Protein AF-A0A6G2DG99-F1 (afdb_monomer)

Sequence (96 aa):
FLVIPVGMVIYYAFTDYYLLTPDERKFVGLENFIRLTKDPIFLKSFLNTLKFVVWIIPVQLGAALGMALIVNKKRKGNMFFKVAFFAPVVMSLVVI

Radius of gyration: 22.35 Å; Cα contacts (8 Å, |Δi|>4): 34; chains: 1; bounding box: 46×25×54 Å

InterPro domains:
  IPR035906 MetI-like superfamily [G3DSA:1.10.3720.10] (1-96)
  IPR035906 MetI-like superfamily [SSF161098] (1-96)
  IPR051393 ABC transporter permease component [PTHR30193] (1-96)

Solvent-accessible surface area (backbone atoms only — not comparable to full-atom values): 5681 Å² total; per-residue (Å²): 126,68,66,63,58,52,53,51,53,56,54,47,60,30,27,50,76,49,91,90,48,73,89,67,64,39,80,52,50,64,50,56,60,57,52,46,77,69,33,68,65,54,52,51,51,52,52,49,52,50,52,48,51,65,54,48,50,58,51,52,51,49,50,52,50,52,50,49,60,64,51,67,52,94,48,97,60,47,63,59,59,51,50,65,63,47,49,66,72,68,48,55,74,89,79,108

Secondary structure (DSSP, 8-state):
--HHHHHHHHHHHTEE--TT-GGG-EE-TTHHHHHHHH-HHHHHHHHHHHHHHHHHHHHHHHHHHHHHHHHHS--TTHHHHHHHHHHHHHS-GGG-

Mean predicted aligned error: 10.69 Å

Organism: Streptococcus pneumoniae (NCBI:txid1313)

Structure (mmCIF, N/CA/C/O backbone):
data_AF-A0A6G2DG99-F1
#
_entry.id   AF-A0A6G2DG99-F1
#
loop_
_atom_site.group_PDB
_atom_site.id
_atom_site.type_symbol
_atom_site.label_atom_id
_atom_site.label_alt_id
_atom_site.label_comp_id
_atom_site.label_asym_id
_atom_site.label_entity_id
_atom_site.label_seq_id
_atom_site.pdbx_PDB_ins_code
_atom_site.Cartn_x
_atom_site.Cartn_y
_atom_site.Cartn_z
_atom_site.occupancy
_atom_site.B_iso_or_equiv
_atom_site.auth_seq_id
_atom_site.auth_comp_id
_atom_site.auth_as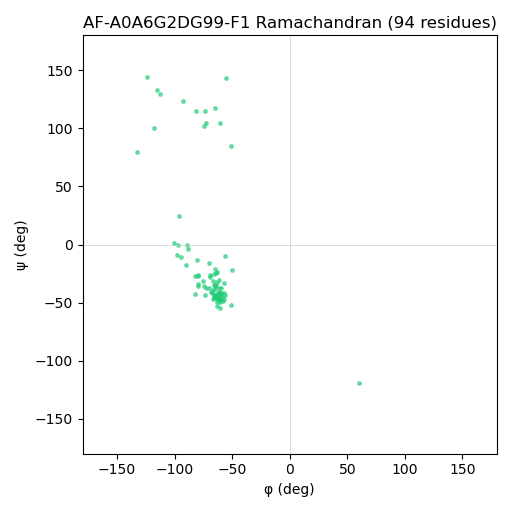ym_id
_atom_site.auth_atom_id
_atom_site.pdbx_PDB_model_num
ATOM 1 N N . PHE A 1 1 ? -13.460 7.396 -19.177 1.00 78.38 1 PHE A N 1
ATOM 2 C CA . PHE A 1 1 ? -12.253 8.114 -18.714 1.00 78.38 1 PHE A CA 1
ATOM 3 C C . PHE A 1 1 ? -11.202 7.212 -18.045 1.00 78.38 1 PHE A C 1
ATOM 5 O O . PHE A 1 1 ? -10.041 7.553 -18.132 1.00 78.38 1 PHE A O 1
ATOM 12 N N . LEU A 1 2 ? -11.536 6.058 -17.436 1.00 85.19 2 LEU A N 1
ATOM 13 C CA . LEU A 1 2 ? -10.543 5.182 -16.768 1.00 85.19 2 LEU A CA 1
ATOM 14 C C . LEU A 1 2 ? -9.731 4.266 -17.705 1.00 85.19 2 LEU A C 1
ATOM 16 O O . LEU A 1 2 ? -8.562 4.009 -17.459 1.00 85.19 2 LEU A O 1
ATOM 20 N N . VAL A 1 3 ? -10.334 3.778 -18.790 1.00 89.75 3 VAL A N 1
ATOM 21 C CA . VAL A 1 3 ? -9.712 2.755 -19.656 1.00 89.75 3 VAL A CA 1
ATOM 22 C C . VAL A 1 3 ? -8.496 3.295 -20.417 1.00 89.75 3 VAL A C 1
ATOM 24 O O . VAL A 1 3 ? -7.470 2.631 -20.508 1.00 89.75 3 VAL A O 1
ATOM 27 N N . ILE A 1 4 ? -8.600 4.525 -20.921 1.00 89.88 4 ILE A N 1
ATOM 28 C CA . ILE A 1 4 ? -7.549 5.200 -21.695 1.00 89.88 4 ILE A CA 1
ATOM 29 C C . ILE A 1 4 ? -6.248 5.375 -20.884 1.00 89.88 4 ILE A C 1
ATOM 31 O O . ILE A 1 4 ? -5.209 4.909 -21.352 1.00 89.88 4 ILE A O 1
ATOM 35 N N . PRO A 1 5 ? -6.252 5.980 -19.677 1.00 87.00 5 PRO A N 1
ATOM 36 C CA . PRO A 1 5 ? -5.029 6.144 -18.894 1.00 87.00 5 PRO A CA 1
ATOM 37 C C . PRO A 1 5 ? -4.455 4.805 -18.424 1.00 87.00 5 PRO A C 1
ATOM 39 O O . PRO A 1 5 ? -3.240 4.644 -18.423 1.00 87.00 5 PRO A O 1
ATOM 42 N N . VAL A 1 6 ? -5.295 3.817 -18.096 1.00 89.56 6 VAL A N 1
ATOM 43 C CA . VAL A 1 6 ? -4.819 2.473 -17.730 1.00 89.56 6 VAL A CA 1
ATOM 44 C C . VAL A 1 6 ? -4.081 1.819 -18.899 1.00 89.56 6 VAL A C 1
ATOM 46 O O . VAL A 1 6 ? -2.979 1.307 -18.712 1.00 89.56 6 VAL A O 1
ATOM 49 N N . GLY A 1 7 ? -4.636 1.893 -20.112 1.00 87.25 7 GLY A N 1
ATOM 50 C CA . GLY A 1 7 ? -3.972 1.387 -21.315 1.00 87.25 7 GLY A CA 1
ATOM 51 C C . GLY A 1 7 ? -2.623 2.062 -21.574 1.00 87.25 7 GLY A C 1
ATOM 52 O O . GLY A 1 7 ? -1.645 1.380 -21.874 1.00 87.25 7 GLY A O 1
ATOM 53 N N . MET A 1 8 ? -2.540 3.384 -21.385 1.00 83.94 8 MET A N 1
ATOM 54 C CA . MET A 1 8 ? -1.275 4.119 -21.514 1.00 83.94 8 MET A CA 1
ATOM 55 C C . MET A 1 8 ? -0.239 3.701 -20.467 1.00 83.94 8 MET A C 1
ATOM 57 O O . MET A 1 8 ? 0.919 3.500 -20.819 1.00 83.94 8 MET A O 1
ATOM 61 N N . VAL A 1 9 ? -0.632 3.531 -19.201 1.00 85.75 9 VAL A N 1
ATOM 62 C CA . VAL A 1 9 ? 0.286 3.092 -18.133 1.00 85.75 9 VAL A CA 1
ATOM 63 C C . VAL A 1 9 ? 0.829 1.697 -18.420 1.00 85.75 9 VAL A C 1
ATOM 65 O O . VAL A 1 9 ? 2.024 1.463 -18.255 1.00 85.75 9 VAL A O 1
ATOM 68 N N . ILE A 1 10 ? -0.024 0.786 -18.897 1.00 85.94 10 ILE A N 1
ATOM 69 C CA . ILE A 1 10 ? 0.411 -0.551 -19.305 1.00 85.94 10 ILE A CA 1
ATOM 70 C C . ILE A 1 10 ? 1.419 -0.435 -20.451 1.00 85.94 10 ILE A C 1
ATOM 72 O O . ILE A 1 10 ? 2.490 -1.019 -20.358 1.00 85.94 10 ILE A O 1
ATOM 76 N N . TYR A 1 11 ? 1.137 0.360 -21.486 1.00 84.94 11 TYR A N 1
ATOM 77 C CA . TYR A 1 11 ? 2.071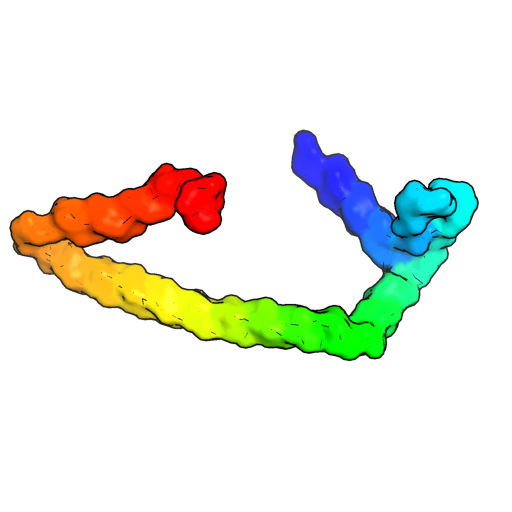 0.567 -22.599 1.00 84.94 11 TYR A CA 1
ATOM 78 C C . TYR A 1 11 ? 3.422 1.151 -22.144 1.00 84.94 11 TYR A C 1
ATOM 80 O O . TYR A 1 11 ? 4.482 0.693 -22.580 1.00 84.94 11 TYR A O 1
ATOM 88 N N . TYR A 1 12 ? 3.403 2.113 -21.220 1.00 83.31 12 TYR A N 1
ATOM 89 C CA . TYR A 1 12 ? 4.617 2.697 -20.650 1.00 83.31 12 TYR A CA 1
ATOM 90 C C . TYR A 1 12 ? 5.387 1.733 -19.750 1.00 83.31 12 TYR A C 1
ATOM 92 O O . TYR A 1 12 ? 6.604 1.826 -19.697 1.00 83.31 12 TYR A O 1
ATOM 100 N N . ALA A 1 13 ? 4.743 0.760 -19.104 1.00 83.00 13 ALA A N 1
ATOM 101 C CA . ALA A 1 13 ? 5.467 -0.238 -18.316 1.00 83.00 13 ALA A CA 1
ATOM 102 C C . ALA A 1 13 ? 6.446 -1.074 -19.172 1.00 83.00 13 ALA A C 1
ATOM 104 O O . ALA A 1 13 ? 7.505 -1.471 -18.685 1.00 83.00 13 ALA A O 1
ATOM 105 N N . PHE A 1 14 ? 6.127 -1.293 -20.455 1.00 83.88 14 PHE A N 1
ATOM 106 C CA . PHE A 1 14 ? 6.966 -2.038 -21.410 1.00 83.88 14 PHE A CA 1
ATOM 107 C C . PHE A 1 14 ? 7.852 -1.145 -22.299 1.00 83.88 14 PHE A C 1
ATOM 109 O O . PHE A 1 14 ? 8.605 -1.647 -23.137 1.00 83.88 14 PHE A O 1
ATOM 116 N N . THR A 1 15 ? 7.770 0.175 -22.138 1.00 81.31 15 THR A N 1
ATOM 117 C CA . THR A 1 15 ? 8.528 1.148 -22.933 1.00 81.31 15 THR A CA 1
ATOM 118 C C . THR A 1 15 ? 9.487 1.897 -22.018 1.00 81.31 15 THR A C 1
ATOM 120 O O . THR A 1 15 ? 9.090 2.350 -20.950 1.00 81.31 15 THR A O 1
ATOM 123 N N . ASP A 1 16 ? 10.749 2.047 -22.408 1.00 77.56 16 ASP A N 1
ATOM 124 C CA . ASP A 1 16 ? 11.668 2.933 -21.699 1.00 77.56 16 ASP A CA 1
ATOM 125 C C . ASP A 1 16 ? 11.293 4.372 -22.059 1.00 77.56 16 ASP A C 1
ATOM 127 O O . ASP A 1 16 ? 11.505 4.836 -23.184 1.00 77.56 16 ASP A O 1
ATOM 131 N N . TYR A 1 17 ? 10.592 5.028 -21.136 1.00 70.50 17 TYR A N 1
ATOM 132 C CA . TYR A 1 17 ? 10.072 6.373 -21.317 1.00 70.50 17 TYR A CA 1
ATOM 133 C C . TYR A 1 17 ? 10.698 7.314 -20.295 1.00 70.50 17 TYR A C 1
ATOM 135 O O . TYR A 1 17 ? 10.264 7.388 -19.144 1.00 70.50 17 TYR A O 1
ATOM 143 N N . TYR A 1 18 ? 11.699 8.071 -20.738 1.00 71.50 18 TYR A N 1
ATOM 144 C CA . TYR A 1 18 ? 12.282 9.158 -19.962 1.00 71.50 18 TYR A CA 1
ATOM 145 C C . TYR A 1 18 ? 11.590 10.482 -20.300 1.00 71.50 18 TYR A C 1
ATOM 147 O O . TYR A 1 18 ? 11.569 10.925 -21.446 1.00 71.50 18 TYR A O 1
ATOM 155 N N . LEU A 1 19 ? 11.043 11.150 -19.280 1.00 67.12 19 LEU A N 1
ATOM 156 C CA . LEU A 1 19 ? 10.332 12.430 -19.431 1.00 67.12 19 LEU A CA 1
ATOM 157 C C . LEU A 1 19 ? 11.229 13.566 -19.958 1.00 67.12 19 LEU A C 1
ATOM 159 O O . LEU A 1 19 ? 10.722 14.531 -20.518 1.00 67.12 19 LEU A O 1
ATOM 163 N N . LEU A 1 20 ? 12.546 13.453 -19.759 1.00 66.06 20 LEU A N 1
ATOM 164 C CA . LEU A 1 20 ? 13.541 14.463 -20.134 1.00 66.06 20 LEU A CA 1
ATOM 165 C C . LEU A 1 20 ? 14.100 14.266 -21.554 1.00 66.06 20 LEU A C 1
ATOM 167 O O . LEU A 1 20 ? 14.645 15.209 -22.118 1.00 66.06 20 LEU A O 1
ATOM 171 N N . THR A 1 21 ? 13.938 13.077 -22.141 1.00 65.06 21 THR A N 1
ATOM 172 C CA . THR A 1 21 ? 14.372 12.736 -23.508 1.00 65.06 21 THR A CA 1
ATOM 173 C C . THR A 1 21 ? 13.239 12.016 -24.251 1.00 65.06 21 THR A C 1
ATOM 175 O O . THR A 1 21 ? 13.232 10.790 -24.368 1.00 65.06 21 THR A O 1
ATOM 178 N N . PRO A 1 22 ? 12.246 12.767 -24.769 1.00 62.19 22 PRO A N 1
ATOM 179 C CA . PRO A 1 22 ? 11.056 12.189 -25.396 1.00 62.19 22 PRO A CA 1
ATOM 180 C C . PRO A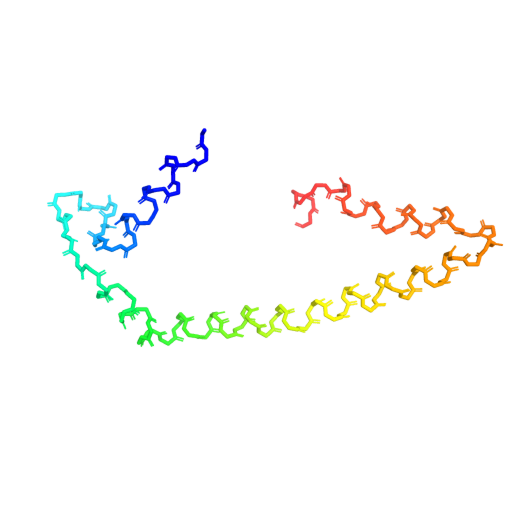 1 22 ? 11.341 11.384 -26.673 1.00 62.19 22 PRO A C 1
ATOM 182 O O . PRO A 1 22 ? 10.545 10.506 -27.012 1.00 62.19 22 PRO A O 1
ATOM 185 N N . ASP A 1 23 ? 12.451 11.680 -27.357 1.00 61.16 23 ASP A N 1
ATOM 186 C CA . ASP A 1 23 ? 12.844 11.087 -28.643 1.00 61.16 23 ASP A CA 1
ATOM 187 C C . ASP A 1 23 ? 13.494 9.698 -28.513 1.00 61.16 23 ASP A C 1
ATOM 189 O O . ASP A 1 23 ? 13.592 8.964 -29.494 1.00 61.16 23 ASP A O 1
ATOM 193 N N . GLU A 1 24 ? 13.887 9.283 -27.304 1.00 61.88 24 GLU A N 1
ATOM 194 C CA . GLU A 1 24 ? 14.530 7.984 -27.052 1.00 61.88 24 GLU A CA 1
ATOM 195 C C . GLU A 1 24 ? 13.549 6.895 -26.589 1.00 61.88 24 GLU A C 1
ATOM 197 O O . GLU A 1 24 ? 13.947 5.918 -25.955 1.00 61.88 24 GLU A O 1
ATOM 202 N N . ARG A 1 25 ? 12.255 7.024 -26.918 1.00 63.91 25 ARG A N 1
ATOM 203 C CA . ARG A 1 25 ? 11.248 5.994 -26.610 1.00 63.91 25 ARG A CA 1
ATOM 204 C C . ARG A 1 25 ? 11.602 4.678 -27.290 1.00 63.91 25 ARG A C 1
ATOM 206 O O . ARG A 1 25 ? 11.364 4.500 -28.485 1.00 63.91 25 ARG A O 1
ATOM 213 N N . LYS A 1 26 ? 12.106 3.725 -26.512 1.00 72.56 26 LYS A N 1
ATOM 214 C CA . LYS A 1 26 ? 12.388 2.368 -26.981 1.00 72.56 26 LYS A CA 1
ATOM 215 C C . LYS A 1 26 ? 11.445 1.394 -26.304 1.00 72.56 26 LYS A C 1
ATOM 217 O O . LYS A 1 26 ? 11.295 1.391 -25.086 1.00 72.56 26 LYS A O 1
ATOM 222 N N . PHE A 1 27 ? 10.792 0.556 -27.100 1.00 79.88 27 PHE A N 1
ATOM 223 C CA . PHE A 1 27 ? 10.0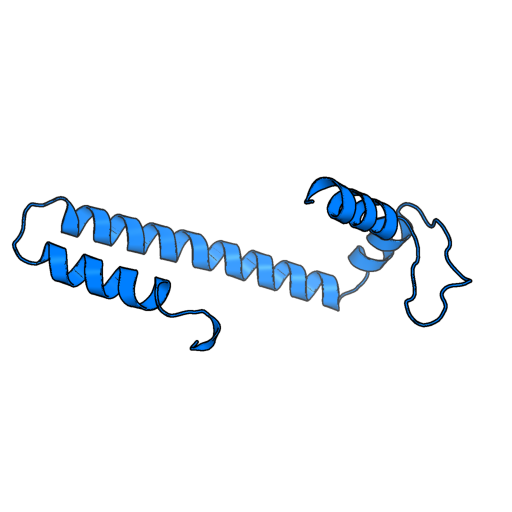44 -0.568 -26.558 1.00 79.88 27 PHE A CA 1
ATOM 224 C C . PHE A 1 27 ? 11.049 -1.620 -26.077 1.00 79.88 27 PHE A C 1
ATOM 226 O O . PHE A 1 27 ? 11.679 -2.293 -26.888 1.00 79.88 27 PHE A O 1
ATOM 233 N N . VAL A 1 28 ? 11.229 -1.716 -24.760 1.00 79.25 28 VAL A N 1
ATOM 234 C CA . VAL A 1 28 ? 12.221 -2.593 -24.109 1.00 79.25 28 VAL A CA 1
ATOM 235 C C . VAL A 1 28 ? 11.591 -3.878 -23.556 1.00 79.25 28 VAL A C 1
ATOM 237 O O . VAL A 1 28 ? 12.263 -4.726 -22.967 1.00 79.25 28 VAL A O 1
ATOM 240 N N . GLY A 1 29 ? 10.279 -4.057 -23.742 1.00 83.38 29 GLY A N 1
ATOM 241 C CA . GLY A 1 29 ? 9.561 -5.247 -23.302 1.00 83.38 29 GLY A CA 1
ATOM 242 C C . GLY A 1 29 ? 9.650 -5.430 -21.785 1.00 83.38 29 GLY A C 1
ATOM 243 O O . GLY A 1 29 ? 9.182 -4.588 -21.024 1.00 83.38 29 GLY A O 1
ATOM 244 N N . LEU A 1 30 ? 10.226 -6.548 -21.331 1.00 83.88 30 LEU A N 1
ATOM 245 C CA . LEU A 1 30 ? 10.302 -6.908 -19.905 1.00 83.88 30 LEU A CA 1
ATOM 246 C C . LEU A 1 30 ? 11.542 -6.370 -19.176 1.00 83.88 30 LEU A C 1
ATOM 248 O O . LEU A 1 30 ? 11.698 -6.606 -17.976 1.00 83.88 30 LEU A O 1
ATOM 252 N N . GLU A 1 31 ? 12.423 -5.648 -19.864 1.00 83.69 31 GLU A N 1
ATOM 253 C CA . GLU A 1 31 ? 13.690 -5.185 -19.292 1.00 83.69 31 GLU A CA 1
ATOM 254 C C . GLU A 1 31 ? 13.490 -4.277 -18.068 1.00 83.69 31 GLU A C 1
ATOM 256 O O . GLU A 1 31 ? 14.187 -4.431 -17.063 1.00 83.69 31 GLU A O 1
ATOM 261 N N . ASN A 1 32 ? 12.455 -3.429 -18.086 1.00 84.12 32 ASN A N 1
ATOM 262 C CA . ASN A 1 32 ? 12.061 -2.594 -16.947 1.00 84.12 32 ASN A CA 1
ATOM 263 C C . ASN A 1 32 ? 11.782 -3.423 -15.682 1.00 84.12 32 ASN A C 1
ATOM 265 O O . ASN A 1 32 ? 12.248 -3.087 -14.595 1.00 84.12 32 ASN A O 1
ATOM 269 N N . PHE A 1 33 ? 11.080 -4.550 -15.813 1.00 83.56 33 PHE A N 1
ATOM 270 C CA . PHE A 1 33 ? 10.766 -5.431 -14.685 1.00 83.56 33 PHE A CA 1
ATOM 271 C C . PHE A 1 33 ? 12.010 -6.166 -14.165 1.00 83.56 33 PHE A C 1
ATOM 273 O O . PHE A 1 33 ? 12.188 -6.324 -12.954 1.00 83.56 33 PHE A O 1
ATOM 280 N N . ILE A 1 34 ? 12.914 -6.575 -15.060 1.00 84.62 34 ILE A N 1
ATOM 281 C CA . ILE A 1 34 ? 14.189 -7.204 -14.680 1.00 84.62 34 ILE A CA 1
ATOM 282 C C . ILE A 1 34 ? 15.085 -6.196 -13.946 1.00 84.62 34 ILE A C 1
ATOM 284 O O . ILE A 1 34 ? 15.736 -6.543 -12.961 1.00 84.62 34 ILE A O 1
ATOM 288 N N . ARG A 1 35 ? 15.099 -4.935 -14.386 1.00 84.88 35 ARG A N 1
ATOM 289 C CA . ARG A 1 35 ? 15.836 -3.857 -13.719 1.00 84.88 35 ARG A CA 1
ATOM 290 C C . ARG A 1 35 ? 15.273 -3.569 -12.327 1.00 84.88 35 ARG A C 1
ATOM 292 O O . ARG A 1 35 ? 16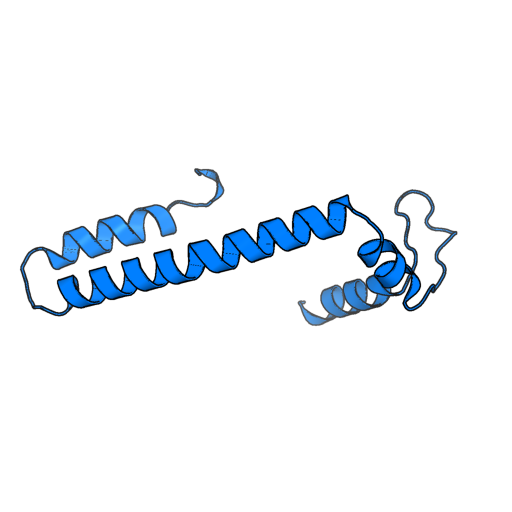.045 -3.491 -11.376 1.00 84.88 35 ARG A O 1
ATOM 299 N N . LEU A 1 36 ? 13.947 -3.500 -12.190 1.00 84.25 36 LEU A N 1
ATOM 300 C CA . LEU A 1 36 ? 13.276 -3.293 -10.901 1.00 84.25 36 LEU A CA 1
ATOM 301 C C . LEU A 1 36 ? 13.556 -4.427 -9.908 1.00 84.25 36 LEU A C 1
ATOM 303 O O . LEU A 1 36 ? 13.836 -4.170 -8.742 1.00 84.25 36 LEU A O 1
ATOM 307 N N . THR A 1 37 ? 13.540 -5.684 -10.358 1.00 83.56 37 THR A N 1
ATOM 308 C CA . THR A 1 37 ? 13.808 -6.840 -9.477 1.00 83.56 37 THR A CA 1
ATOM 309 C C . THR A 1 37 ? 15.265 -6.947 -9.017 1.00 83.56 37 THR A C 1
ATOM 311 O O . THR A 1 37 ? 15.548 -7.651 -8.050 1.00 83.56 37 THR A O 1
ATOM 314 N N . LYS A 1 38 ? 16.194 -6.241 -9.668 1.00 86.25 38 LYS A N 1
ATOM 315 C CA . LYS A 1 38 ? 17.601 -6.143 -9.248 1.00 86.25 38 LYS A CA 1
ATOM 316 C C . LYS A 1 38 ? 17.884 -4.916 -8.383 1.00 86.25 38 LYS A C 1
ATOM 318 O O . LYS A 1 38 ? 18.968 -4.826 -7.811 1.00 86.25 38 LYS A O 1
ATOM 323 N N . ASP A 1 39 ? 16.940 -3.983 -8.278 1.00 89.25 39 ASP A N 1
ATOM 324 C CA . ASP A 1 39 ? 17.118 -2.757 -7.511 1.00 89.25 39 ASP A CA 1
ATOM 325 C C . ASP A 1 39 ? 16.877 -3.017 -6.006 1.00 89.25 39 ASP A C 1
ATOM 327 O O . ASP A 1 39 ? 15.752 -3.326 -5.588 1.00 89.25 39 ASP A O 1
ATOM 331 N N . PRO A 1 40 ? 17.908 -2.881 -5.148 1.00 88.31 40 PRO A N 1
ATOM 332 C CA . PRO A 1 40 ? 17.773 -3.135 -3.718 1.00 88.31 40 PRO A CA 1
ATOM 333 C C . PRO A 1 40 ? 16.831 -2.143 -3.018 1.00 88.31 40 PRO A C 1
ATOM 335 O O . PRO A 1 40 ? 16.257 -2.484 -1.980 1.00 88.31 40 PRO A O 1
ATOM 338 N N . ILE A 1 41 ? 16.655 -0.930 -3.551 1.00 90.88 41 ILE A N 1
ATOM 339 C CA . ILE A 1 41 ? 15.737 0.078 -3.007 1.00 90.88 41 ILE A CA 1
ATOM 340 C C . ILE A 1 41 ? 14.297 -0.322 -3.320 1.00 90.88 41 ILE A C 1
ATOM 342 O O . ILE A 1 41 ? 13.443 -0.266 -2.427 1.00 90.88 41 ILE A O 1
ATOM 346 N N . PHE A 1 42 ? 14.034 -0.784 -4.547 1.00 90.38 42 PHE A N 1
ATOM 347 C CA . PHE A 1 42 ? 12.717 -1.294 -4.932 1.00 90.38 42 PHE A CA 1
ATOM 348 C C . PHE A 1 42 ? 12.322 -2.491 -4.066 1.00 90.38 42 PHE A C 1
ATOM 350 O O . PHE A 1 42 ? 11.249 -2.478 -3.462 1.00 90.38 42 PHE A O 1
ATOM 357 N N . LEU A 1 43 ? 13.210 -3.481 -3.913 1.00 90.94 43 LEU A N 1
ATOM 358 C CA . LEU A 1 43 ? 12.934 -4.673 -3.104 1.00 90.94 43 LEU A CA 1
ATOM 359 C C . LEU A 1 43 ? 12.671 -4.325 -1.637 1.00 90.94 43 LEU A C 1
ATOM 361 O O . LEU A 1 43 ? 11.717 -4.834 -1.044 1.00 90.94 43 LEU A O 1
ATOM 365 N N . LYS A 1 44 ? 13.487 -3.444 -1.044 1.00 91.69 44 LYS A N 1
ATOM 366 C CA . LYS A 1 44 ? 13.269 -2.985 0.336 1.00 91.69 44 LYS A CA 1
ATOM 367 C C . LYS A 1 44 ? 11.929 -2.275 0.485 1.00 91.69 44 LYS A C 1
ATOM 369 O O . LYS A 1 44 ? 11.191 -2.578 1.418 1.00 91.69 44 LYS A O 1
ATOM 374 N N . SER A 1 45 ? 11.607 -1.364 -0.429 1.00 91.69 45 SER A N 1
ATOM 375 C CA . SER A 1 45 ? 10.353 -0.605 -0.388 1.00 91.69 45 SER A CA 1
ATOM 376 C C . SER A 1 45 ? 9.147 -1.527 -0.553 1.00 91.69 45 SER A C 1
ATOM 378 O O . SER A 1 45 ? 8.223 -1.469 0.253 1.00 91.69 45 SER A O 1
ATOM 380 N N . PHE A 1 46 ? 9.203 -2.455 -1.508 1.00 92.56 46 PHE A N 1
ATOM 381 C CA . PHE A 1 46 ? 8.162 -3.453 -1.738 1.00 92.56 46 PHE A CA 1
ATOM 382 C C . PHE A 1 46 ? 7.927 -4.335 -0.505 1.00 92.56 46 PHE A C 1
ATOM 384 O O . PHE A 1 46 ? 6.790 -4.495 -0.061 1.00 92.56 46 PHE A O 1
ATOM 391 N N . LEU A 1 47 ? 8.997 -4.860 0.103 1.00 93.44 47 LEU A N 1
ATOM 392 C CA . LEU A 1 47 ? 8.894 -5.667 1.321 1.00 93.44 47 LEU A CA 1
ATOM 393 C C . LEU A 1 47 ? 8.377 -4.861 2.514 1.00 93.44 47 LEU A C 1
ATOM 395 O O . LEU A 1 47 ? 7.630 -5.400 3.329 1.00 93.44 47 LEU A O 1
ATOM 399 N N . ASN A 1 48 ? 8.748 -3.587 2.631 1.00 94.12 48 ASN A N 1
ATOM 400 C CA . ASN A 1 48 ? 8.233 -2.714 3.681 1.00 94.12 48 ASN A CA 1
ATOM 401 C C . ASN A 1 48 ? 6.732 -2.467 3.511 1.00 94.12 48 ASN A C 1
ATOM 403 O O . ASN A 1 48 ? 5.989 -2.614 4.480 1.00 94.12 48 ASN A O 1
ATOM 407 N N . THR A 1 49 ? 6.271 -2.175 2.292 1.00 93.25 49 THR A N 1
ATOM 408 C CA . THR A 1 49 ? 4.840 -2.038 1.987 1.00 93.25 49 THR A CA 1
ATOM 409 C C . THR A 1 49 ? 4.094 -3.338 2.269 1.00 93.25 49 THR A C 1
ATOM 411 O O . THR A 1 49 ? 3.049 -3.312 2.914 1.00 93.25 49 THR A O 1
ATOM 414 N N . LEU A 1 50 ? 4.644 -4.486 1.864 1.00 95.19 50 LEU A N 1
ATOM 415 C CA . LEU A 1 50 ? 4.029 -5.786 2.122 1.00 95.19 50 LEU A CA 1
ATOM 416 C C . LEU A 1 50 ? 3.906 -6.059 3.628 1.00 95.19 50 LEU A C 1
ATOM 418 O O . LEU A 1 50 ? 2.827 -6.406 4.101 1.00 95.19 50 LEU A O 1
ATOM 422 N N . LYS A 1 51 ? 4.981 -5.845 4.398 1.00 94.12 51 LYS A N 1
ATOM 423 C CA . LYS A 1 51 ? 4.960 -5.972 5.864 1.00 94.12 51 LYS A CA 1
ATOM 424 C C . LYS A 1 51 ? 3.930 -5.034 6.484 1.00 94.12 51 LYS A C 1
ATOM 426 O O . LYS A 1 51 ? 3.169 -5.466 7.343 1.00 94.12 51 LYS A O 1
ATOM 431 N N . PHE A 1 52 ? 3.884 -3.780 6.043 1.00 94.38 52 PHE A N 1
ATOM 432 C CA . PHE A 1 52 ? 2.916 -2.802 6.529 1.00 94.38 52 PHE A CA 1
ATOM 433 C C . PHE A 1 52 ? 1.477 -3.277 6.304 1.00 94.38 5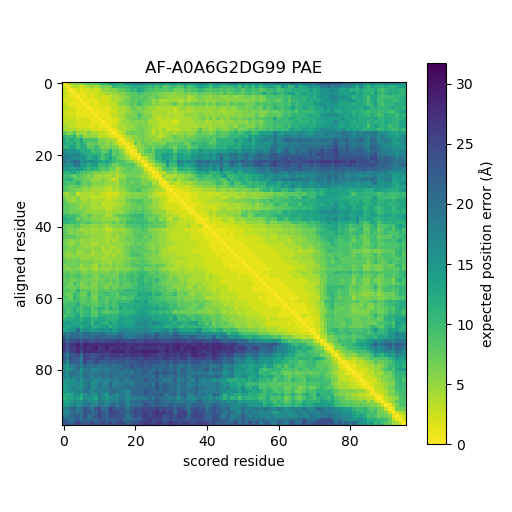2 PHE A C 1
ATOM 435 O O . PHE A 1 52 ? 0.691 -3.298 7.246 1.00 94.38 52 PHE A O 1
ATOM 442 N N . VAL A 1 53 ? 1.156 -3.735 5.091 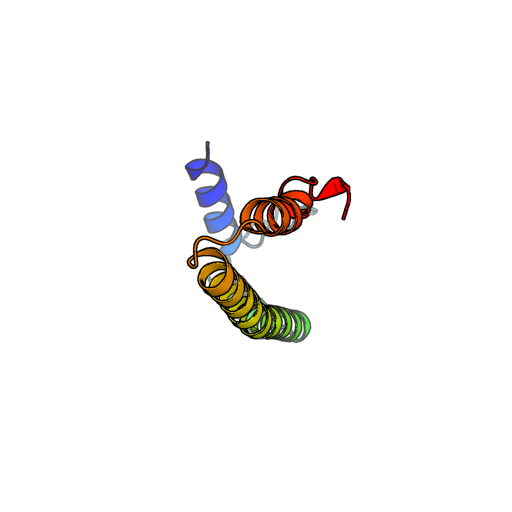1.00 94.38 53 VAL A N 1
ATOM 443 C CA . VAL A 1 53 ? -0.171 -4.259 4.732 1.00 94.38 53 VAL A CA 1
ATOM 444 C C . VAL A 1 53 ? -0.536 -5.482 5.579 1.00 94.38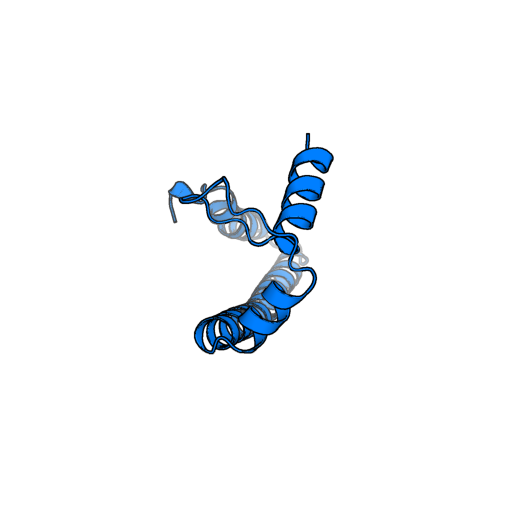 53 VAL A C 1
ATOM 446 O O . VAL A 1 53 ? -1.634 -5.549 6.133 1.00 94.38 53 VAL A O 1
ATOM 449 N N . VAL A 1 54 ? 0.398 -6.423 5.735 1.00 95.12 54 VAL A N 1
ATOM 450 C CA . VAL A 1 54 ? 0.200 -7.641 6.535 1.00 95.12 54 VAL A CA 1
ATOM 451 C C . VAL A 1 54 ? -0.040 -7.328 8.011 1.00 95.12 54 VAL A C 1
ATOM 453 O O . VAL A 1 54 ? -0.795 -8.049 8.650 1.00 95.12 54 VAL A O 1
ATOM 456 N N . TRP A 1 55 ? 0.549 -6.264 8.559 1.00 93.75 55 TRP A N 1
ATOM 457 C CA . TRP A 1 55 ? 0.303 -5.854 9.945 1.00 93.75 55 TRP A CA 1
ATOM 458 C C . TRP A 1 55 ? -0.975 -5.034 10.107 1.00 93.75 55 TRP A C 1
ATOM 460 O O . TRP A 1 55 ? -1.735 -5.254 11.050 1.00 93.75 55 TRP A O 1
ATOM 470 N N . ILE A 1 56 ? -1.233 -4.093 9.201 1.00 91.62 56 ILE A N 1
ATOM 471 C CA . ILE A 1 56 ? -2.341 -3.152 9.362 1.00 91.62 56 ILE A CA 1
ATOM 472 C C . ILE A 1 56 ? -3.701 -3.799 9.098 1.00 91.62 56 ILE A C 1
ATOM 474 O O . ILE A 1 56 ? -4.658 -3.477 9.799 1.00 91.62 56 ILE A O 1
ATOM 478 N N . ILE A 1 57 ? -3.796 -4.738 8.146 1.00 93.62 57 ILE A N 1
ATOM 479 C CA . ILE A 1 57 ? -5.067 -5.391 7.800 1.00 93.62 57 ILE A CA 1
ATOM 480 C C . ILE A 1 57 ? -5.629 -6.197 8.984 1.00 93.62 57 ILE A C 1
ATOM 482 O O . ILE A 1 57 ? -6.776 -5.950 9.355 1.00 93.62 57 ILE A O 1
ATOM 486 N N . PRO A 1 58 ? -4.882 -7.116 9.632 1.00 92.88 58 PRO A N 1
ATOM 487 C CA . PRO A 1 58 ? -5.391 -7.863 10.780 1.00 92.88 58 PRO A CA 1
ATOM 488 C C . PRO A 1 58 ? -5.756 -6.963 11.955 1.00 92.88 58 PRO A C 1
ATOM 490 O O . PRO A 1 58 ? -6.758 -7.211 12.617 1.00 92.88 58 PRO A O 1
ATOM 493 N N . VAL A 1 59 ? -4.980 -5.903 12.201 1.00 91.88 59 VAL A N 1
ATOM 494 C CA . VAL A 1 59 ? -5.270 -4.941 13.273 1.00 91.88 59 VAL A CA 1
ATOM 495 C C . VAL A 1 59 ? -6.556 -4.172 12.975 1.00 91.88 59 VAL A C 1
ATOM 497 O O . VAL A 1 59 ? -7.423 -4.088 13.844 1.00 91.88 59 VAL A O 1
ATOM 500 N N . GLN A 1 60 ? -6.729 -3.666 11.750 1.00 86.19 60 GLN A N 1
ATOM 501 C CA . GLN A 1 60 ? -7.958 -2.979 11.341 1.00 86.19 60 GLN A CA 1
ATOM 502 C C . GLN A 1 60 ? -9.172 -3.905 11.390 1.00 86.19 60 GLN A C 1
ATOM 504 O O . GLN A 1 60 ? -10.199 -3.526 11.950 1.00 86.19 60 GLN A O 1
ATOM 509 N N . LEU A 1 61 ? -9.065 -5.121 10.849 1.00 88.69 61 LEU A N 1
ATOM 510 C CA . LEU A 1 61 ? -10.153 -6.099 10.867 1.00 88.69 61 LEU A CA 1
ATOM 511 C C . LEU A 1 61 ? -10.479 -6.544 12.294 1.00 88.69 61 LEU A C 1
ATOM 513 O O . LEU A 1 61 ? -11.650 -6.599 12.661 1.00 88.69 61 LEU A O 1
ATOM 517 N N . GLY A 1 62 ? -9.466 -6.807 13.118 1.00 89.50 62 GLY A N 1
ATOM 518 C CA . GLY A 1 62 ? -9.633 -7.163 14.524 1.00 89.50 62 GLY A CA 1
ATOM 519 C C . GLY A 1 62 ? -10.319 -6.054 15.319 1.00 89.50 62 GLY A C 1
ATOM 520 O O . GLY A 1 62 ? -11.273 -6.323 16.048 1.00 89.50 62 GLY A O 1
ATOM 521 N N . ALA A 1 63 ? -9.906 -4.799 15.126 1.00 85.25 63 ALA A N 1
ATOM 522 C CA . ALA A 1 63 ? -10.552 -3.644 15.742 1.00 85.25 63 ALA A CA 1
ATOM 523 C C . ALA A 1 63 ? -11.998 -3.462 15.246 1.00 85.25 63 ALA A C 1
ATOM 525 O O . ALA A 1 63 ? -12.904 -3.266 16.058 1.00 85.25 63 ALA A O 1
ATOM 526 N N . ALA A 1 64 ? -12.234 -3.581 13.935 1.00 83.50 64 ALA A N 1
ATOM 527 C CA . ALA A 1 64 ? -13.561 -3.469 13.331 1.00 83.50 64 ALA A CA 1
ATOM 528 C C . ALA A 1 64 ? -14.522 -4.549 13.850 1.00 83.50 64 ALA A C 1
ATOM 530 O O . ALA A 1 64 ? -15.644 -4.235 14.248 1.00 83.50 64 ALA A O 1
ATOM 531 N N . LEU A 1 65 ? -14.074 -5.805 13.913 1.00 85.56 65 LEU A N 1
ATOM 532 C CA . LEU A 1 65 ? -14.847 -6.920 14.461 1.00 85.56 65 LEU A CA 1
ATOM 533 C C . LEU A 1 65 ? -15.063 -6.772 15.970 1.00 85.56 65 LEU A C 1
ATOM 535 O O . LEU A 1 65 ? -16.176 -6.985 16.449 1.00 85.56 65 LEU A O 1
ATOM 539 N N . GLY A 1 66 ? -14.039 -6.352 16.718 1.00 84.25 66 GLY A N 1
ATOM 540 C CA . GLY A 1 66 ? -14.149 -6.073 18.150 1.00 84.25 66 GLY A CA 1
ATOM 541 C C . GLY A 1 66 ? -15.218 -5.020 18.442 1.00 84.25 66 GLY A C 1
ATOM 542 O O . GLY A 1 66 ? -16.101 -5.239 19.274 1.00 84.25 66 GLY A O 1
ATOM 543 N N . MET A 1 67 ? -15.215 -3.915 17.693 1.00 76.81 67 MET A N 1
ATOM 544 C CA . MET A 1 67 ? -16.280 -2.917 17.787 1.00 76.81 67 MET A CA 1
ATOM 545 C C . MET A 1 67 ? -17.630 -3.468 17.344 1.00 76.81 67 MET A C 1
ATOM 547 O O . MET A 1 67 ? -18.617 -3.228 18.032 1.00 76.81 67 MET A O 1
ATOM 551 N N . ALA A 1 68 ? -17.698 -4.227 16.248 1.00 80.12 68 ALA A N 1
ATOM 552 C CA . ALA A 1 68 ? -18.946 -4.826 15.785 1.00 80.12 68 ALA A CA 1
ATOM 553 C C . ALA A 1 68 ? -19.584 -5.712 16.867 1.00 80.12 68 ALA A C 1
ATOM 555 O O . ALA A 1 68 ? -20.786 -5.608 17.102 1.00 80.12 68 ALA A O 1
ATOM 556 N N . LEU A 1 69 ? -18.795 -6.513 17.590 1.00 81.12 69 LEU A N 1
ATOM 557 C CA . LEU A 1 69 ? -19.275 -7.348 18.697 1.00 81.12 69 LEU A CA 1
ATOM 558 C C . LEU A 1 69 ? -19.782 -6.524 19.889 1.00 81.12 69 LEU A C 1
ATOM 560 O O . LEU A 1 69 ? -20.846 -6.832 20.435 1.00 81.12 69 LEU A O 1
ATOM 564 N N . ILE A 1 70 ? -19.062 -5.464 20.274 1.00 76.31 70 ILE A N 1
ATOM 565 C CA . ILE A 1 70 ? -19.488 -4.539 21.340 1.00 76.31 70 ILE A CA 1
ATOM 566 C C . ILE A 1 70 ? -20.804 -3.856 20.952 1.00 76.31 70 ILE A C 1
ATOM 568 O O . ILE A 1 70 ? -21.703 -3.713 21.783 1.00 76.31 70 ILE A O 1
ATOM 572 N N . VAL A 1 71 ? -20.922 -3.477 19.678 1.00 71.12 71 VAL A N 1
ATOM 573 C CA . VAL A 1 71 ? -22.044 -2.708 19.141 1.00 71.12 71 VAL A CA 1
ATOM 574 C C . VAL A 1 71 ? -23.281 -3.570 18.870 1.00 71.12 71 VAL A C 1
ATOM 576 O O . VAL A 1 71 ? -24.413 -3.083 18.924 1.00 71.12 71 VAL A O 1
ATOM 579 N N . ASN A 1 72 ? -23.095 -4.862 18.600 1.00 71.06 72 ASN A N 1
ATOM 580 C CA . ASN A 1 72 ? -24.183 -5.792 18.299 1.00 71.06 72 ASN A CA 1
ATOM 581 C C . ASN A 1 72 ? -25.108 -6.026 19.512 1.00 71.06 72 ASN A C 1
ATOM 583 O O . ASN A 1 72 ? -26.319 -6.198 19.364 1.00 71.06 72 ASN A O 1
ATOM 587 N N . LYS A 1 73 ? -24.583 -5.956 20.745 1.00 60.88 73 LYS A N 1
ATOM 588 C CA . LYS A 1 73 ? -25.436 -5.929 21.944 1.00 60.88 73 LYS A CA 1
ATOM 589 C C . LYS A 1 73 ? -26.100 -4.555 22.037 1.00 60.88 73 LYS A C 1
ATOM 591 O O . LYS A 1 73 ? -25.413 -3.568 22.269 1.00 60.88 73 LYS A O 1
ATOM 596 N N . LYS A 1 74 ? -27.435 -4.490 21.916 1.00 55.69 74 LYS A N 1
ATOM 597 C CA . LYS A 1 74 ? -28.260 -3.283 22.142 1.00 55.69 74 LYS A CA 1
ATOM 598 C C . LYS A 1 74 ? -27.943 -2.640 23.507 1.00 55.69 74 LYS A C 1
ATOM 600 O O . LYS A 1 74 ? -28.616 -2.899 24.501 1.00 55.69 74 LYS A O 1
ATOM 605 N N . ARG A 1 75 ? -26.913 -1.796 23.577 1.00 63.81 75 ARG A N 1
ATOM 606 C CA . ARG A 1 75 ? -26.558 -0.976 24.740 1.00 63.81 75 ARG A CA 1
ATOM 607 C C . ARG A 1 75 ? -26.510 0.491 24.331 1.00 63.81 75 ARG A C 1
ATOM 609 O O . ARG A 1 75 ? -26.090 0.836 23.229 1.00 63.81 75 ARG A O 1
ATOM 616 N N . LYS A 1 76 ? -26.929 1.359 25.259 1.00 55.66 76 LYS A N 1
ATOM 617 C CA . LYS A 1 76 ? -27.108 2.813 25.082 1.00 55.66 76 LYS A CA 1
ATOM 618 C C . LYS A 1 76 ? -25.853 3.583 24.605 1.00 55.66 76 LYS A C 1
ATOM 620 O O . LYS A 1 76 ? -25.986 4.736 24.229 1.00 55.66 76 LYS A O 1
ATOM 625 N N . GLY A 1 77 ? -24.664 2.966 24.571 1.00 63.62 77 GLY A N 1
ATOM 626 C CA . GLY A 1 77 ? -23.404 3.582 24.119 1.00 63.62 77 GLY A CA 1
ATOM 627 C C . GLY A 1 77 ? -23.097 3.472 22.617 1.00 63.62 77 GLY A C 1
ATOM 628 O O . GLY A 1 77 ? -22.112 4.041 22.159 1.00 63.62 77 GLY A O 1
ATOM 629 N N . ASN A 1 78 ? -23.926 2.775 21.830 1.00 63.19 78 ASN A N 1
ATOM 630 C CA . ASN A 1 78 ? -23.657 2.483 20.413 1.00 63.19 78 ASN A CA 1
ATOM 631 C C . ASN A 1 78 ? -23.413 3.699 19.517 1.00 63.19 78 ASN A C 1
ATOM 633 O O . ASN A 1 78 ? -22.672 3.617 18.540 1.00 63.19 78 ASN A O 1
ATOM 637 N N . MET A 1 79 ? -24.077 4.812 19.819 1.00 62.97 79 MET A N 1
ATOM 638 C CA . MET A 1 79 ? -23.99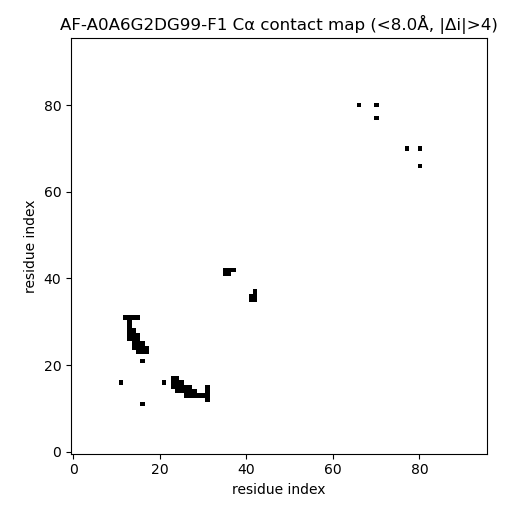1 6.022 19.010 1.00 62.97 79 MET A CA 1
ATOM 639 C C . MET A 1 79 ? -22.640 6.725 19.187 1.00 62.97 79 MET A C 1
ATOM 641 O O . MET A 1 79 ? -22.069 7.177 18.202 1.00 62.97 79 MET A O 1
ATOM 645 N N . PHE A 1 80 ? -22.083 6.728 20.403 1.00 67.06 80 PHE A N 1
ATOM 646 C CA . PHE A 1 80 ? -20.773 7.322 20.686 1.00 67.06 80 PHE A CA 1
ATOM 647 C C . PHE A 1 80 ? -19.638 6.580 19.962 1.00 67.06 80 PHE A C 1
ATOM 649 O O . PHE A 1 80 ? -18.825 7.210 19.294 1.00 67.06 80 PHE A O 1
ATOM 656 N N . PHE A 1 81 ? -19.631 5.240 20.004 1.00 66.94 81 PHE A N 1
ATOM 657 C CA . PHE A 1 81 ? -18.616 4.429 19.313 1.00 66.94 81 PHE A CA 1
ATOM 658 C C . PHE A 1 81 ? -18.679 4.562 17.788 1.00 66.94 81 PHE A C 1
ATOM 660 O O . PHE A 1 81 ? -17.639 4.641 17.139 1.00 66.94 81 PHE A O 1
ATOM 667 N N . LYS A 1 82 ? -19.886 4.644 17.208 1.00 65.44 82 LYS A N 1
ATOM 668 C CA . LYS A 1 82 ? -20.042 4.904 15.770 1.00 65.44 82 LYS A CA 1
ATOM 669 C C . LYS A 1 82 ? -19.479 6.277 15.398 1.00 65.44 82 LYS A C 1
ATOM 671 O O . LYS A 1 82 ? -18.677 6.366 14.479 1.00 65.44 82 LYS A O 1
ATOM 676 N N . VAL A 1 83 ? -19.842 7.334 16.124 1.00 69.44 83 VAL A N 1
ATOM 677 C CA . VAL A 1 83 ? -19.369 8.692 15.812 1.00 69.44 83 VAL A CA 1
ATOM 678 C C . VAL A 1 83 ? -17.850 8.805 15.962 1.00 69.44 83 VAL A C 1
ATOM 680 O O . VAL A 1 83 ? -17.207 9.329 15.061 1.00 69.44 83 VAL A O 1
ATOM 683 N N . ALA A 1 84 ? -17.258 8.256 17.025 1.00 72.19 84 ALA A N 1
ATOM 684 C CA . ALA A 1 84 ? -15.809 8.304 17.235 1.00 72.19 84 ALA A CA 1
ATOM 685 C C . ALA A 1 84 ? -15.010 7.549 16.155 1.00 72.19 84 ALA A C 1
ATOM 687 O O . ALA A 1 84 ? -13.927 7.991 15.787 1.00 72.19 84 ALA A O 1
ATOM 688 N N . PHE A 1 85 ? -15.538 6.438 15.626 1.00 68.69 85 PHE A N 1
ATOM 689 C CA . PHE A 1 85 ? -14.864 5.672 14.573 1.00 68.69 85 PHE A CA 1
ATOM 690 C C . PHE A 1 85 ? -15.030 6.290 13.179 1.00 68.69 85 PHE A C 1
ATOM 692 O O . PHE A 1 85 ? -14.103 6.264 12.373 1.00 68.69 85 PHE A O 1
ATOM 699 N N . PHE A 1 86 ? -16.198 6.874 12.891 1.00 68.50 86 PHE A N 1
ATOM 700 C CA . PHE A 1 86 ? -16.461 7.509 11.597 1.00 68.50 86 PHE A CA 1
ATOM 701 C C . PHE A 1 86 ? -15.919 8.940 11.506 1.00 68.50 86 PHE A C 1
ATOM 703 O O . PHE A 1 86 ? -15.566 9.367 10.412 1.00 68.50 86 PHE A O 1
ATOM 710 N N . ALA A 1 87 ? -15.795 9.668 12.618 1.00 72.62 87 ALA A N 1
ATOM 711 C CA . ALA A 1 87 ? -15.257 11.030 12.637 1.00 72.62 87 ALA A CA 1
ATOM 712 C C . ALA A 1 87 ? -13.896 11.173 11.921 1.00 72.62 87 ALA A C 1
ATOM 714 O O . ALA A 1 87 ? -13.809 12.011 11.026 1.00 72.62 87 ALA A O 1
ATOM 715 N N . PRO A 1 88 ? -12.856 10.363 12.212 1.00 68.56 88 PRO A N 1
ATOM 716 C CA . PRO A 1 88 ? -11.565 10.492 11.535 1.00 68.56 88 PRO A CA 1
ATOM 717 C C . PRO A 1 88 ? -11.596 10.081 10.062 1.00 68.56 88 PRO A C 1
ATOM 719 O O . PRO A 1 88 ? -10.806 10.593 9.286 1.00 68.56 88 PRO A O 1
ATOM 722 N N . VAL A 1 89 ? -12.516 9.202 9.655 1.00 68.75 89 VAL A N 1
ATOM 723 C CA . VAL A 1 89 ? -12.669 8.801 8.244 1.00 68.75 89 VAL A CA 1
ATOM 724 C C . VAL A 1 89 ? -13.345 9.905 7.425 1.00 68.75 89 VAL A C 1
ATOM 726 O O . VAL A 1 89 ? -13.083 10.052 6.235 1.00 68.75 89 VAL A O 1
ATOM 729 N N . VAL A 1 90 ? -14.226 10.682 8.060 1.00 65.75 90 VAL A N 1
ATOM 730 C CA . VAL A 1 90 ? -14.891 11.839 7.443 1.00 65.75 90 VAL A CA 1
ATOM 731 C C . VAL A 1 90 ? -13.970 13.064 7.428 1.00 65.75 90 VAL A C 1
ATOM 733 O O . VAL A 1 90 ? -14.108 13.920 6.553 1.00 65.75 90 VAL A O 1
ATOM 736 N N . MET A 1 91 ? -13.007 13.149 8.354 1.00 69.25 91 MET A N 1
ATOM 737 C CA . MET A 1 91 ? -11.931 14.135 8.265 1.00 69.25 91 MET A CA 1
ATOM 738 C C . MET A 1 91 ? -11.070 13.825 7.034 1.00 69.25 91 MET A C 1
ATOM 740 O O . MET A 1 91 ? -10.491 12.753 6.904 1.00 69.25 91 MET A O 1
ATOM 744 N N . SER A 1 92 ? -11.045 14.766 6.089 1.00 60.47 92 SER A N 1
ATOM 745 C CA . SER A 1 92 ? -10.298 14.640 4.836 1.00 60.47 92 SER A CA 1
ATOM 746 C C . SER A 1 92 ? -8.821 14.338 5.100 1.00 60.47 92 SER A C 1
ATOM 748 O O . SER A 1 92 ? -8.229 14.919 6.008 1.00 60.47 92 SER A O 1
ATOM 750 N N . LEU A 1 93 ? -8.212 13.507 4.245 1.00 59.66 93 LEU A N 1
ATOM 751 C CA . LEU A 1 93 ? -6.775 13.185 4.258 1.00 59.66 93 LEU A CA 1
ATOM 752 C C . LEU A 1 93 ? -5.868 14.426 4.297 1.00 59.66 93 LEU A C 1
ATOM 754 O O . LEU A 1 93 ? -4.733 14.323 4.728 1.00 59.66 93 LEU A O 1
ATOM 758 N N . VAL A 1 94 ? -6.363 15.593 3.870 1.00 59.38 94 VAL A N 1
ATOM 759 C CA . VAL A 1 94 ? -5.635 16.874 3.914 1.00 59.38 94 VAL A CA 1
ATOM 760 C C . VAL A 1 94 ? -5.332 17.338 5.350 1.00 59.38 94 VAL A C 1
ATOM 762 O O . VAL A 1 94 ? -4.442 18.159 5.544 1.00 59.38 94 VAL A O 1
ATOM 765 N N . VAL A 1 95 ? -6.069 16.845 6.351 1.00 53.75 95 VAL A N 1
ATOM 766 C CA . VAL A 1 95 ? -5.945 17.261 7.761 1.00 53.75 95 VAL A CA 1
ATOM 767 C C . VAL A 1 95 ? -5.081 16.291 8.592 1.00 53.75 95 VAL A C 1
ATOM 769 O O . VAL A 1 95 ? -4.755 16.612 9.732 1.00 53.75 95 VAL A O 1
ATOM 772 N N . ILE A 1 96 ? -4.700 15.127 8.045 1.00 50.06 96 ILE A N 1
ATOM 773 C CA . ILE A 1 96 ? -3.880 14.101 8.725 1.00 50.06 96 ILE A CA 1
ATOM 774 C C . ILE A 1 96 ? -2.406 14.248 8.350 1.00 50.06 96 ILE A C 1
ATOM 776 O O . ILE A 1 96 ? -2.119 14.390 7.142 1.00 50.06 96 ILE A O 1
#

pLDDT: mean 78.7, std 11.89, range [50.06, 95.19]

Nearest PDB structures (foldseek):
  8hps-assembly1_A  TM=8.820E-01  e=5.541E-03  Mycolicibacterium smegmatis MC2 155
  7cad-assembly1_A  TM=8.517E-01  e=1.932E-02  Mycolicibacterium smegmatis MC2 155
  8hpl-assembly1_A  TM=8.449E-01  e=2.354E-02  Mycolicibacterium smegmatis MC2 155
  8ja7-assembly1_A  TM=8.537E-01  e=4.851E-02  Mycobacterium tuberculosis H37Rv

Foldseek 3Di:
DPPVVVVVVVQVQQWPDDPVCRPPTDRNGCVSVVVLVPDPVSVVVVVVVVVVCVVVVCVVVVVVVVLVVVLVPPDPCNVVSVCVVCVVVVVDPVVD